Protein AF-A0A954X8N7-F1 (afdb_monomer)

Solvent-accessible surface area (backbone atoms only — not comparable to full-atom values): 4880 Å² total; per-residue (Å²): 84,54,64,71,34,64,21,70,50,96,52,68,72,49,76,50,60,44,88,90,76,64,52,70,47,80,41,51,22,70,48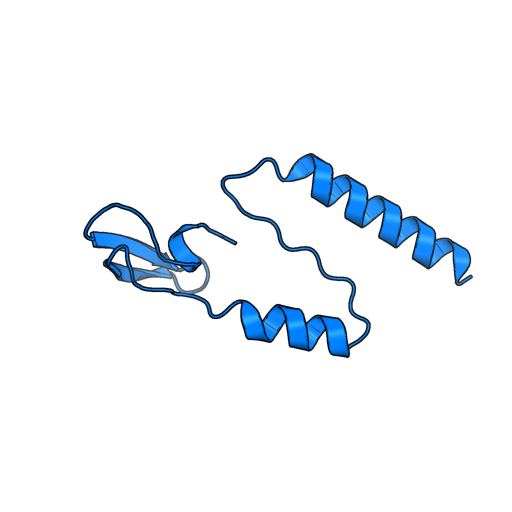,60,74,54,74,64,75,51,62,57,52,58,36,59,75,65,83,46,92,80,82,92,53,49,70,92,48,92,50,65,68,62,51,51,49,53,53,51,54,52,56,52,57,60,61,76,74,113

Sequence (78 aa):
QDPAEVGGLRGGYFRGSEAESGRTFLADGRQRWRDDCTTARDLAGSDVSYLKLVTNRPMLSPLRQFLLTRAMRMRGQR

Radius of gyration: 16.55 Å; Cα contacts (8 Å, |Δi|>4): 72; chains: 1; bounding box: 36×25×46 Å

Secondary structure (DSSP, 8-state):
--HHHH---SSSEEEEE-TTT--EEEEETT-----HHHHHHHHHTTT-------TTS--HHHHHHHHHHHHHHHHTT-

Nearest PDB structures (foldseek):
  6wgf-assembly1_4  TM=4.781E-01  e=4.370E+00  Saccharomyces cerevisiae
  7pt6-assembly1_4  TM=3.360E-01  e=2.083E+00  Saccharomyces cerevisiae S288C
  8rig-assembly1_4  TM=3.535E-01  e=3.819E+00  Saccharomyces cerevisiae S288C
  3owq-assembly1_A  TM=3.677E-01  e=5.349E+00  Listeria innocua

Structure (mmCIF, N/CA/C/O backbone):
data_AF-A0A954X8N7-F1
#
_entry.id   AF-A0A954X8N7-F1
#
loop_
_atom_site.group_PDB
_atom_site.id
_atom_site.type_symbol
_atom_site.label_atom_id
_atom_site.label_alt_id
_atom_site.label_comp_id
_atom_site.label_asym_id
_atom_site.label_entity_id
_atom_site.label_seq_id
_atom_site.pdbx_PDB_ins_code
_atom_site.Cartn_x
_atom_site.Cartn_y
_atom_site.Cartn_z
_atom_site.occupancy
_atom_site.B_iso_or_equiv
_atom_site.auth_seq_id
_atom_site.auth_comp_id
_atom_site.auth_asym_id
_atom_site.auth_atom_id
_atom_site.pdbx_PDB_model_num
ATOM 1 N N . GLN A 1 1 ? -3.332 -0.711 0.190 1.00 83.12 1 GLN A N 1
ATOM 2 C CA . GLN A 1 1 ? -4.090 -1.445 1.208 1.00 83.12 1 GLN A CA 1
ATOM 3 C C . GLN A 1 1 ? -3.994 -0.702 2.512 1.00 83.12 1 GLN A C 1
ATOM 5 O O . GLN A 1 1 ? -2.896 -0.522 3.034 1.00 83.12 1 GLN A O 1
ATOM 10 N N . ASP A 1 2 ? -5.144 -0.298 3.009 1.00 78.75 2 ASP A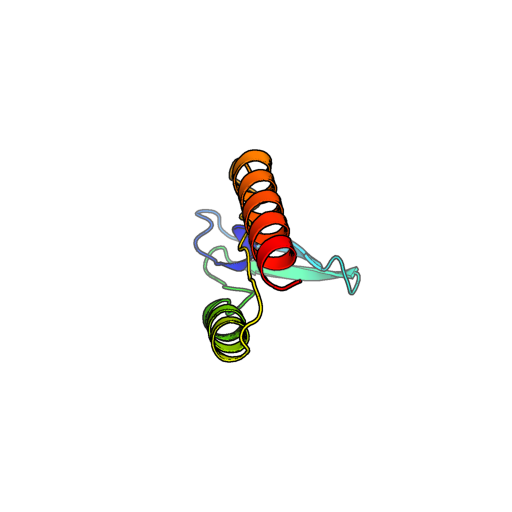 N 1
ATOM 11 C CA . ASP A 1 2 ? -5.302 0.242 4.346 1.00 78.75 2 ASP A CA 1
ATOM 12 C C . ASP A 1 2 ? -5.453 -0.914 5.357 1.00 78.75 2 ASP A C 1
ATOM 14 O O . ASP A 1 2 ? -6.192 -1.858 5.077 1.00 78.75 2 ASP A O 1
ATOM 18 N N . PRO A 1 3 ? -4.765 -0.908 6.515 1.00 76.75 3 PRO A N 1
ATOM 19 C CA . PRO A 1 3 ? -5.023 -1.857 7.600 1.00 76.75 3 PRO A CA 1
ATOM 20 C C . PRO A 1 3 ? -6.499 -1.985 7.992 1.00 76.75 3 PRO A C 1
ATOM 22 O O . PRO A 1 3 ? -6.929 -3.081 8.344 1.00 76.75 3 PRO A O 1
ATOM 25 N N . ALA A 1 4 ? -7.278 -0.904 7.892 1.00 76.12 4 ALA A N 1
ATOM 26 C CA . ALA A 1 4 ? -8.715 -0.937 8.139 1.00 76.12 4 ALA A CA 1
ATOM 27 C C . ALA A 1 4 ? -9.468 -1.849 7.164 1.00 76.12 4 ALA A C 1
ATOM 29 O O . ALA A 1 4 ? -10.503 -2.408 7.521 1.00 76.12 4 ALA A O 1
ATOM 30 N N . GLU A 1 5 ? -8.925 -2.077 5.964 1.00 72.81 5 GLU A N 1
ATOM 31 C CA . GLU A 1 5 ? -9.551 -2.944 4.967 1.00 72.81 5 GLU A CA 1
ATOM 32 C C . GLU A 1 5 ? -9.436 -4.438 5.311 1.00 72.81 5 GLU A C 1
ATOM 34 O O . GLU A 1 5 ? -10.227 -5.246 4.819 1.00 72.81 5 GLU A O 1
ATOM 39 N N . VAL A 1 6 ? -8.461 -4.811 6.148 1.00 73.75 6 VAL A N 1
ATOM 40 C CA . VAL A 1 6 ? -8.078 -6.208 6.428 1.00 73.75 6 VAL A CA 1
ATOM 41 C C . VAL A 1 6 ? -8.710 -6.743 7.723 1.00 73.75 6 VAL A C 1
ATOM 43 O O . VAL A 1 6 ? -8.632 -7.941 7.997 1.00 73.75 6 VAL A O 1
ATOM 46 N N . GLY A 1 7 ? -9.369 -5.872 8.496 1.00 69.56 7 GLY A N 1
ATOM 47 C CA . GLY A 1 7 ? -9.880 -6.172 9.834 1.00 69.56 7 GLY A CA 1
ATOM 48 C C . GLY A 1 7 ? -8.763 -6.311 10.881 1.00 69.56 7 GLY A C 1
ATOM 49 O O . GLY A 1 7 ? -7.580 -6.118 10.604 1.00 69.56 7 GLY A O 1
ATOM 50 N N . GLY A 1 8 ? -9.129 -6.638 12.121 1.00 69.56 8 GLY A N 1
ATOM 51 C CA . GLY A 1 8 ? -8.169 -6.824 13.218 1.00 69.56 8 GLY A CA 1
ATOM 52 C C . GLY A 1 8 ? -7.661 -5.523 13.847 1.00 69.56 8 GLY A C 1
ATOM 53 O O . GLY A 1 8 ? -6.694 -5.545 14.614 1.00 69.56 8 GLY A O 1
ATOM 54 N N . LEU A 1 9 ? -8.324 -4.396 13.575 1.00 69.75 9 LEU A N 1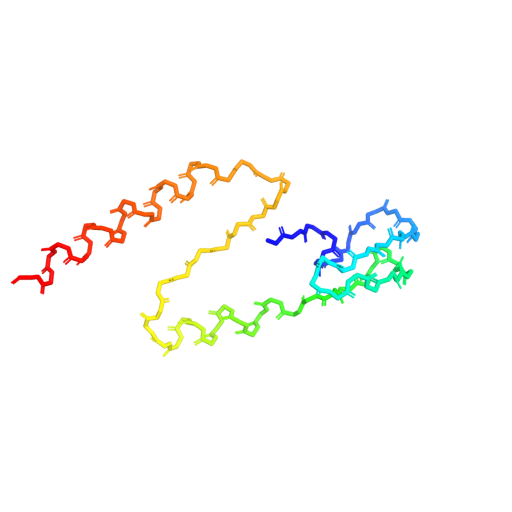
ATOM 55 C CA . LEU A 1 9 ? -8.149 -3.172 14.347 1.00 69.75 9 LEU A CA 1
ATOM 56 C C . LEU A 1 9 ? -8.592 -3.465 15.786 1.00 69.75 9 LEU A C 1
ATOM 58 O O . LEU A 1 9 ? -9.753 -3.768 16.047 1.00 69.75 9 LEU A O 1
ATOM 62 N N . ARG A 1 10 ? -7.658 -3.408 16.743 1.00 66.62 10 ARG A N 1
ATOM 63 C CA . ARG A 1 10 ? -7.927 -3.588 18.183 1.00 66.62 10 ARG A CA 1
ATOM 64 C C . ARG A 1 10 ? -8.646 -2.365 18.783 1.00 66.62 10 ARG A C 1
ATOM 66 O O . ARG A 1 10 ? -8.185 -1.791 19.762 1.00 66.62 10 ARG A O 1
ATOM 73 N N . GLY A 1 11 ? -9.754 -1.950 18.180 1.00 66.69 11 GLY A N 1
ATOM 74 C CA . GLY A 1 11 ? -10.577 -0.817 18.592 1.00 66.69 11 GLY A CA 1
ATOM 75 C C . GLY A 1 11 ? -12.013 -1.043 18.132 1.00 66.69 11 GLY A C 1
ATOM 76 O O . GLY A 1 11 ? -12.213 -1.539 17.031 1.00 66.69 11 GLY A O 1
ATOM 77 N N . GLY A 1 12 ? -12.981 -0.739 19.003 1.00 78.81 12 GLY A N 1
ATOM 78 C CA . GLY A 1 12 ? -14.391 -1.137 18.889 1.00 78.81 12 GLY A CA 1
ATOM 79 C C . GLY A 1 12 ? -15.038 -0.863 17.530 1.00 78.81 12 GLY A C 1
ATOM 80 O O . GLY A 1 12 ? -15.012 -1.725 16.658 1.00 78.81 12 GLY A O 1
ATOM 81 N N . TYR A 1 13 ? -15.649 0.310 17.367 1.00 79.12 13 TYR A N 1
ATOM 82 C CA . TYR A 1 13 ? -16.279 0.715 16.109 1.00 79.12 13 TYR A CA 1
ATOM 83 C C . TYR A 1 13 ? -15.538 1.903 15.504 1.00 79.12 13 TYR A C 1
ATOM 85 O O . TYR A 1 13 ? -15.084 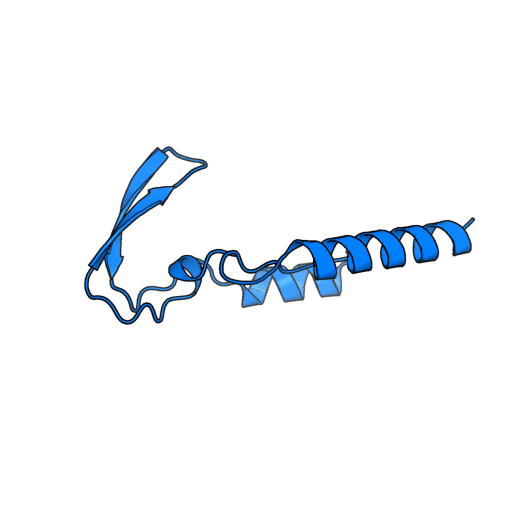2.786 16.233 1.00 79.12 13 TYR A O 1
ATOM 93 N N . PHE A 1 14 ? -15.444 1.949 14.178 1.00 76.62 14 PHE A N 1
ATOM 94 C CA . PHE A 1 14 ? -14.907 3.091 13.448 1.00 76.62 14 PHE A CA 1
ATOM 95 C C . PHE A 1 14 ? -15.879 3.556 12.364 1.00 76.62 14 PHE A C 1
ATOM 97 O O . PHE A 1 14 ? -16.601 2.766 11.756 1.00 76.62 14 PHE A O 1
ATOM 104 N N . ARG A 1 15 ? -15.915 4.871 12.140 1.00 81.69 15 ARG A N 1
ATOM 105 C CA . ARG A 1 15 ? -16.695 5.494 11.070 1.00 81.69 15 ARG A CA 1
ATOM 106 C C . ARG A 1 15 ? -15.751 5.829 9.926 1.00 81.69 15 ARG A C 1
ATOM 108 O O . ARG A 1 15 ? -14.810 6.594 10.124 1.00 81.69 15 ARG A O 1
ATOM 115 N N . GLY A 1 16 ? -16.004 5.256 8.757 1.00 78.06 16 GLY A N 1
ATOM 116 C CA . GLY A 1 16 ? -15.229 5.504 7.545 1.00 78.06 16 GLY A CA 1
ATOM 117 C C . GLY A 1 16 ? -16.068 6.156 6.454 1.00 78.06 16 GLY A C 1
ATOM 118 O O . GLY A 1 16 ? -17.297 6.222 6.545 1.00 78.06 16 GLY A O 1
ATOM 119 N N . SER A 1 17 ? -15.387 6.653 5.427 1.00 82.56 17 SER A N 1
ATOM 120 C CA . SER A 1 17 ? -15.997 7.129 4.189 1.00 82.56 17 SER A CA 1
ATOM 121 C C . SER A 1 17 ? -15.231 6.534 3.021 1.00 82.56 17 SER A C 1
ATOM 123 O O . SER A 1 17 ? -14.005 6.630 2.983 1.00 82.56 17 SER A O 1
ATOM 125 N N . GLU A 1 18 ? -15.941 5.936 2.069 1.00 78.12 18 GLU A N 1
ATOM 126 C CA . GLU A 1 18 ? -15.325 5.485 0.823 1.00 78.12 18 GLU A CA 1
ATOM 127 C C . GLU A 1 18 ? -14.835 6.692 0.019 1.00 78.12 18 GLU A C 1
ATOM 129 O O . GLU A 1 18 ? -15.570 7.664 -0.165 1.00 78.12 18 GLU A O 1
ATOM 134 N N . ALA A 1 19 ? -13.599 6.623 -0.476 1.00 78.50 19 ALA A N 1
ATOM 135 C CA . ALA A 1 19 ? -13.022 7.692 -1.288 1.00 78.50 19 ALA A CA 1
ATOM 136 C C . ALA A 1 19 ? -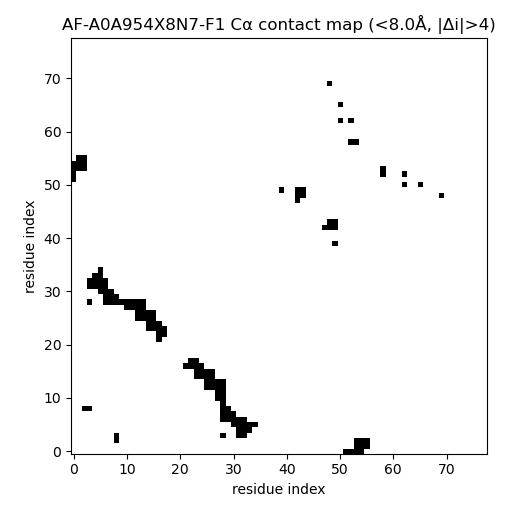13.658 7.774 -2.687 1.00 78.50 19 ALA A C 1
ATOM 138 O O . ALA A 1 19 ? -13.749 8.858 -3.252 1.00 78.50 19 ALA A O 1
ATOM 139 N N . GLU A 1 20 ? -14.107 6.642 -3.238 1.00 74.44 20 GLU A N 1
ATOM 140 C CA . GLU A 1 20 ? -14.666 6.557 -4.597 1.00 74.44 20 GLU A CA 1
ATOM 141 C C . GLU A 1 20 ? -16.146 6.944 -4.665 1.00 74.44 20 GLU A C 1
ATOM 143 O O . GLU A 1 20 ? -16.577 7.541 -5.647 1.00 74.44 20 GLU A O 1
ATOM 148 N N . SER A 1 21 ? -16.928 6.626 -3.62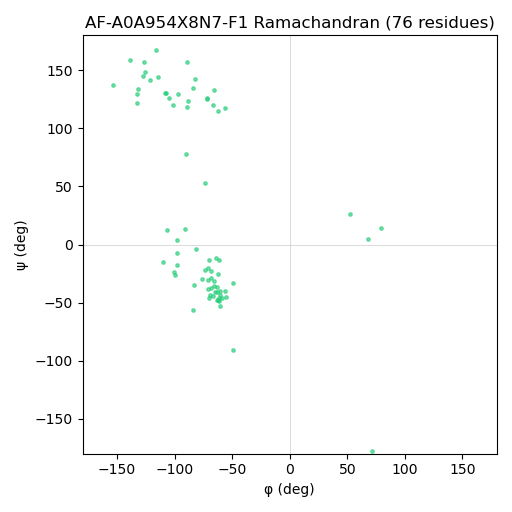9 1.00 78.69 21 SER A N 1
ATOM 149 C CA . SER A 1 21 ? -18.378 6.860 -3.618 1.00 78.69 21 SER A CA 1
ATOM 150 C C . SER A 1 21 ? -18.820 7.968 -2.657 1.00 78.69 21 SER A C 1
ATOM 152 O O . SER A 1 21 ? -19.967 8.410 -2.716 1.00 78.69 21 SER A O 1
ATOM 154 N N . GLY A 1 22 ? -17.952 8.393 -1.731 1.00 82.88 22 GLY A N 1
ATOM 155 C CA . GLY A 1 22 ? -18.299 9.326 -0.657 1.00 82.88 22 GLY A CA 1
ATOM 156 C C . GLY A 1 22 ? -19.271 8.754 0.383 1.00 82.88 22 GLY A C 1
ATOM 157 O O . GLY A 1 22 ? -19.720 9.480 1.271 1.00 82.88 22 GLY A O 1
ATOM 158 N N . ARG A 1 23 ? -19.632 7.467 0.299 1.00 81.06 23 ARG A N 1
ATOM 159 C CA . ARG A 1 23 ? -20.567 6.845 1.241 1.00 81.06 23 ARG A CA 1
ATOM 160 C C . ARG A 1 23 ? -19.896 6.657 2.592 1.00 81.06 23 ARG A C 1
ATOM 162 O O . ARG A 1 23 ? -18.862 5.999 2.704 1.00 81.06 23 ARG A O 1
ATOM 169 N N . THR A 1 24 ? -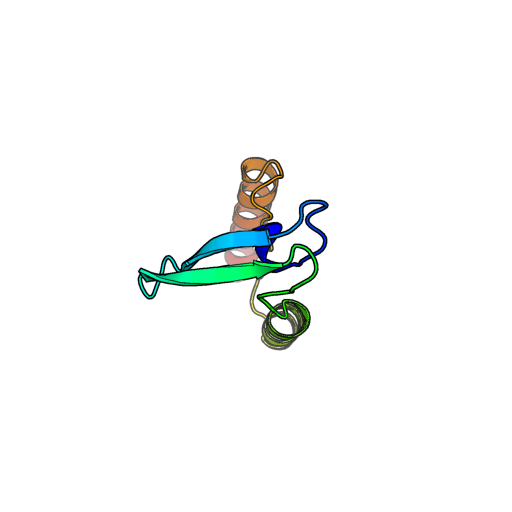20.529 7.190 3.633 1.00 85.00 24 THR A N 1
ATOM 170 C CA . THR A 1 24 ? -20.118 6.932 5.012 1.00 85.00 24 THR A CA 1
ATOM 171 C C . THR A 1 24 ? -20.682 5.617 5.520 1.00 85.00 24 THR A C 1
ATOM 173 O O . THR A 1 24 ? -21.845 5.299 5.271 1.00 85.00 24 THR A O 1
ATOM 176 N N . PHE A 1 25 ? -19.891 4.908 6.312 1.00 78.94 25 PHE A N 1
ATOM 177 C CA . PHE A 1 25 ? -20.270 3.643 6.921 1.00 78.94 25 PHE A CA 1
ATOM 178 C C . PHE A 1 25 ? -19.793 3.559 8.374 1.00 78.94 25 PHE A C 1
ATOM 180 O O . PHE A 1 25 ? -18.858 4.252 8.782 1.00 78.94 25 PHE A O 1
ATOM 187 N N . LEU A 1 26 ? -20.437 2.686 9.149 1.00 80.81 26 LEU A N 1
ATOM 188 C CA . LEU A 1 26 ? -19.997 2.284 10.481 1.00 80.81 26 LEU A CA 1
ATOM 189 C C . LEU A 1 26 ? -19.471 0.846 10.398 1.00 80.81 26 LEU A C 1
ATOM 191 O O . LEU A 1 26 ? -20.147 -0.017 9.843 1.00 80.81 26 LEU A O 1
ATOM 195 N N . ALA A 1 27 ? -18.279 0.607 10.931 1.00 74.31 27 ALA A N 1
ATOM 196 C CA . ALA A 1 27 ? -17.586 -0.673 10.891 1.00 74.31 27 ALA A CA 1
ATOM 197 C C . ALA A 1 27 ? -17.201 -1.116 12.298 1.00 74.31 27 ALA A C 1
ATOM 199 O O . ALA A 1 27 ? -16.880 -0.266 13.132 1.00 74.31 27 ALA A O 1
ATOM 200 N N . ASP A 1 28 ? -17.165 -2.422 12.555 1.00 76.75 28 ASP A N 1
ATOM 201 C CA . ASP A 1 28 ? -16.475 -2.953 13.732 1.00 76.75 28 ASP A CA 1
ATOM 202 C C . ASP A 1 28 ? -14.992 -3.242 13.412 1.00 76.75 28 ASP A C 1
ATOM 204 O O . ASP A 1 28 ? -14.600 -3.429 12.258 1.00 76.75 28 ASP A O 1
ATOM 208 N N . GLY A 1 29 ? -14.139 -3.279 14.437 1.00 68.12 29 GLY A N 1
ATOM 209 C CA . GLY A 1 29 ? -12.706 -3.551 14.283 1.00 68.12 29 GLY A CA 1
ATOM 210 C C . GLY A 1 29 ? -12.363 -4.952 13.754 1.00 68.12 29 GLY A C 1
ATOM 211 O O . GLY A 1 29 ? -11.211 -5.208 13.396 1.00 68.12 29 GLY A O 1
ATOM 212 N N . ARG A 1 30 ? -13.330 -5.878 13.695 1.00 69.06 30 ARG A N 1
ATOM 213 C CA . ARG A 1 30 ? -13.166 -7.254 13.192 1.00 69.06 30 ARG A CA 1
ATOM 214 C C . ARG A 1 30 ? -13.620 -7.408 11.741 1.00 69.06 30 ARG A C 1
ATOM 216 O O . ARG A 1 30 ? -13.224 -8.375 11.091 1.00 69.06 30 ARG A O 1
ATOM 223 N N . GLN A 1 31 ? -14.405 -6.469 11.236 1.00 70.06 31 GLN A N 1
ATOM 224 C CA . GLN A 1 31 ? -15.008 -6.488 9.924 1.00 70.06 31 GLN A CA 1
ATOM 225 C C . GLN A 1 31 ? -13.925 -6.244 8.888 1.00 70.06 31 GLN A C 1
ATOM 227 O O . GLN A 1 31 ? -13.169 -5.274 8.946 1.00 70.06 31 GLN A O 1
ATOM 232 N N . ARG A 1 32 ? -13.851 -7.162 7.930 1.00 67.94 32 ARG A N 1
ATOM 233 C CA . ARG A 1 32 ? -12.944 -7.085 6.794 1.00 67.94 32 ARG A CA 1
ATOM 234 C C . ARG A 1 32 ? -13.706 -6.507 5.607 1.00 67.94 32 ARG A C 1
ATOM 236 O O . ARG A 1 32 ? -14.803 -6.958 5.297 1.00 67.94 32 ARG A O 1
ATOM 243 N N . TRP A 1 33 ? -13.124 -5.496 4.975 1.00 65.62 33 TRP A N 1
ATOM 244 C CA . TRP A 1 33 ? -13.776 -4.689 3.941 1.00 65.62 33 TRP A CA 1
ATOM 245 C C . TRP A 1 33 ? -13.378 -5.126 2.535 1.00 65.62 33 TRP A C 1
ATOM 247 O O . TRP A 1 33 ? -14.142 -4.946 1.592 1.00 65.62 33 TRP A O 1
ATOM 257 N N . ARG A 1 34 ? -12.190 -5.728 2.389 1.00 65.31 34 ARG A N 1
ATOM 258 C CA . ARG A 1 34 ? -11.698 -6.257 1.115 1.00 65.31 34 ARG A CA 1
ATOM 259 C C . ARG A 1 34 ? -11.165 -7.668 1.255 1.00 65.31 34 ARG A C 1
ATOM 261 O O . ARG A 1 34 ? -10.352 -7.983 2.131 1.00 65.31 34 ARG A O 1
ATOM 268 N N . ASP A 1 35 ? -11.579 -8.517 0.323 1.00 61.78 35 ASP A N 1
ATOM 269 C CA . ASP A 1 35 ? -11.036 -9.858 0.197 1.00 61.78 35 ASP A CA 1
ATOM 270 C C . ASP A 1 35 ? -9.824 -9.859 -0.746 1.00 61.78 35 ASP A C 1
ATOM 272 O O . ASP A 1 35 ? -9.901 -10.203 -1.917 1.00 61.78 35 ASP A O 1
ATOM 276 N N . ASP A 1 36 ? -8.668 -9.412 -0.247 1.00 59.66 36 ASP A N 1
ATOM 277 C CA . ASP A 1 36 ? -7.442 -9.278 -1.060 1.00 59.66 36 ASP A CA 1
ATOM 278 C C . ASP A 1 36 ? -6.914 -10.586 -1.670 1.00 59.66 36 ASP A C 1
ATOM 280 O O . ASP A 1 36 ? -6.006 -10.564 -2.505 1.00 59.66 36 ASP A O 1
ATOM 284 N N . CYS A 1 37 ? -7.418 -11.731 -1.209 1.00 54.78 37 CYS A N 1
ATOM 285 C CA . CYS A 1 37 ? -6.951 -13.047 -1.621 1.00 54.78 37 CYS A CA 1
ATOM 286 C C . CYS A 1 37 ? -7.346 -13.413 -3.059 1.00 54.78 37 CYS A C 1
ATOM 288 O O . CYS A 1 37 ? -6.712 -14.304 -3.630 1.00 54.78 37 CYS A O 1
ATOM 290 N N . THR A 1 38 ? -8.358 -12.759 -3.635 1.00 64.50 38 THR A N 1
ATOM 291 C CA . THR A 1 38 ? -8.794 -12.988 -5.022 1.00 64.50 38 THR A CA 1
ATOM 292 C C . THR A 1 38 ? -7.938 -12.178 -5.986 1.00 64.50 38 THR A C 1
ATOM 294 O O . THR A 1 38 ? -7.193 -12.756 -6.769 1.00 64.50 38 THR A O 1
ATOM 297 N N . THR A 1 39 ? -7.872 -10.856 -5.811 1.00 72.88 39 THR A N 1
ATOM 298 C CA . THR A 1 39 ? -7.162 -9.959 -6.738 1.00 72.88 39 THR A CA 1
ATOM 299 C C . THR A 1 39 ? -5.690 -10.330 -6.943 1.00 72.88 39 THR A C 1
ATOM 301 O O . THR A 1 39 ? -5.188 -10.270 -8.061 1.00 72.88 39 THR A O 1
ATOM 304 N N . ALA A 1 40 ? -4.971 -10.732 -5.889 1.00 73.75 40 ALA A N 1
ATOM 305 C CA . ALA A 1 40 ? -3.566 -11.121 -6.028 1.00 73.75 40 ALA A CA 1
ATOM 306 C C . ALA A 1 40 ? -3.384 -12.432 -6.819 1.00 73.75 40 ALA A C 1
ATOM 308 O O . ALA A 1 40 ? -2.434 -12.542 -7.594 1.00 73.75 40 ALA A O 1
ATOM 309 N N . ARG A 1 41 ? -4.287 -13.411 -6.645 1.00 74.00 41 ARG A N 1
ATOM 310 C CA . ARG A 1 41 ? -4.273 -14.660 -7.425 1.00 74.00 41 ARG A CA 1
ATOM 311 C C . ARG A 1 41 ? -4.654 -14.408 -8.879 1.00 74.00 41 ARG A C 1
ATOM 313 O O . ARG A 1 41 ? -3.969 -14.910 -9.766 1.00 74.00 41 ARG A O 1
ATOM 320 N N . ASP A 1 42 ? -5.678 -13.595 -9.108 1.00 77.38 42 ASP A N 1
ATOM 321 C CA . ASP A 1 42 ? -6.185 -13.286 -10.448 1.00 77.38 42 ASP A CA 1
ATOM 322 C C . ASP A 1 42 ? -5.123 -12.562 -11.294 1.00 77.38 42 ASP A C 1
ATOM 324 O O . ASP A 1 42 ? -4.900 -12.884 -12.463 1.00 77.38 42 ASP A O 1
ATOM 328 N N . LEU A 1 43 ? -4.390 -11.625 -10.679 1.00 79.25 43 LEU A N 1
ATOM 329 C CA . LEU A 1 43 ? -3.297 -10.906 -11.338 1.00 79.25 43 LEU A CA 1
ATOM 330 C C . LEU A 1 43 ? -2.069 -11.794 -11.584 1.00 79.25 43 LEU A C 1
ATOM 332 O O . LEU A 1 43 ? -1.457 -11.697 -12.648 1.00 79.25 43 LEU A O 1
ATOM 336 N N . ALA A 1 44 ? -1.730 -12.681 -10.642 1.00 71.75 44 ALA A N 1
ATOM 337 C CA . ALA A 1 44 ? -0.630 -13.631 -10.813 1.00 71.75 44 ALA A CA 1
ATOM 338 C C . ALA A 1 44 ? -0.883 -14.614 -11.970 1.00 71.75 44 ALA A C 1
ATOM 340 O O . ALA A 1 44 ? 0.050 -14.948 -12.697 1.00 71.75 44 ALA A O 1
ATOM 341 N N . GLY A 1 45 ? -2.136 -15.037 -12.174 1.00 74.38 45 GLY A N 1
ATOM 342 C CA . GLY A 1 45 ? -2.528 -15.911 -13.285 1.00 74.38 45 GLY A CA 1
ATOM 343 C C . GLY A 1 45 ? -2.495 -15.250 -14.669 1.00 74.38 45 GLY A C 1
ATOM 344 O O . GLY A 1 45 ? -2.536 -15.956 -15.671 1.00 74.38 45 GLY A O 1
ATOM 345 N N . SER A 1 46 ? -2.393 -13.919 -14.738 1.00 79.69 46 SER A N 1
ATOM 346 C CA . SER A 1 46 ? -2.534 -13.140 -15.980 1.00 79.69 46 SER A CA 1
ATOM 347 C C . SER A 1 46 ? -1.206 -12.574 -16.523 1.00 79.69 46 SER A C 1
ATOM 349 O O . SER A 1 46 ? -1.226 -11.680 -17.362 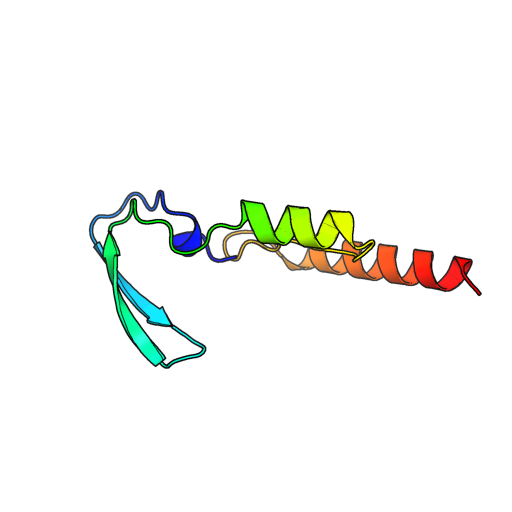1.00 79.69 46 SER A O 1
ATOM 351 N N . ASP A 1 47 ? -0.054 -13.030 -16.009 1.00 73.00 47 ASP A N 1
ATOM 352 C CA . ASP A 1 47 ? 1.293 -12.455 -16.253 1.00 73.00 47 ASP A CA 1
ATOM 353 C C . ASP A 1 47 ? 1.375 -10.932 -15.988 1.00 73.00 47 ASP A C 1
ATOM 355 O O . ASP A 1 47 ? 2.205 -10.195 -16.529 1.00 73.00 47 ASP A O 1
ATOM 359 N N . VAL A 1 48 ? 0.507 -10.427 -15.104 1.00 82.12 48 VAL A N 1
ATOM 360 C CA . VAL A 1 48 ? 0.492 -9.020 -14.707 1.00 82.12 48 VAL A CA 1
ATOM 361 C C . VAL A 1 48 ? 1.436 -8.821 -13.526 1.00 82.12 48 VAL A C 1
ATOM 363 O O . VAL A 1 48 ? 1.292 -9.421 -12.462 1.00 82.12 48 VAL A O 1
ATOM 366 N N . SER A 1 49 ? 2.399 -7.912 -13.681 1.00 82.94 49 SER A N 1
ATOM 367 C CA . SER A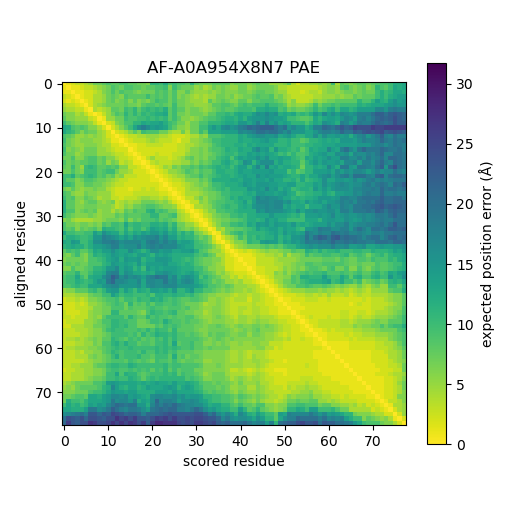 1 49 ? 3.259 -7.494 -12.569 1.00 82.94 49 SER A CA 1
ATOM 368 C C . SER A 1 49 ? 2.440 -6.747 -11.507 1.00 82.94 49 SER A C 1
ATOM 370 O O . SER A 1 49 ? 1.883 -5.686 -11.791 1.00 82.94 49 SER A O 1
ATOM 372 N N . TYR A 1 50 ? 2.421 -7.264 -10.277 1.00 87.06 50 TYR A N 1
ATOM 373 C CA . TYR A 1 50 ? 1.636 -6.741 -9.154 1.00 87.06 50 TYR A CA 1
ATOM 374 C C . TYR A 1 50 ? 2.523 -6.347 -7.963 1.00 87.06 50 TYR A C 1
ATOM 376 O O . TYR A 1 50 ? 3.480 -7.046 -7.632 1.00 87.06 50 TYR A O 1
ATOM 384 N N . LEU A 1 51 ? 2.178 -5.243 -7.290 1.00 89.81 51 LEU A N 1
ATOM 385 C CA . LEU A 1 51 ? 2.800 -4.810 -6.038 1.00 89.81 51 LEU A CA 1
ATOM 386 C C . LEU A 1 51 ? 1.725 -4.435 -5.016 1.00 89.81 51 LEU A C 1
ATOM 388 O O . LEU A 1 51 ? 0.947 -3.505 -5.229 1.00 89.81 51 LEU A O 1
ATOM 392 N N . LYS A 1 52 ? 1.735 -5.109 -3.864 1.00 88.00 52 LYS A N 1
ATOM 393 C CA . LYS A 1 52 ? 0.884 -4.760 -2.724 1.00 88.00 52 LYS A CA 1
ATOM 394 C C . LYS A 1 52 ? 1.593 -3.759 -1.815 1.00 88.00 52 LYS A C 1
ATOM 396 O O . LYS A 1 52 ? 2.624 -4.078 -1.229 1.00 88.00 52 LYS A O 1
ATOM 401 N N . LEU A 1 53 ? 1.015 -2.571 -1.652 1.00 89.69 53 LEU A N 1
ATOM 402 C CA . LEU A 1 53 ? 1.505 -1.558 -0.715 1.00 89.69 53 LEU A CA 1
ATOM 403 C C . LEU A 1 53 ? 0.552 -1.424 0.478 1.00 89.69 53 LEU A C 1
ATOM 405 O O . LEU A 1 53 ? -0.656 -1.270 0.284 1.00 89.69 53 LEU A O 1
ATOM 409 N N . VAL A 1 54 ? 1.088 -1.460 1.701 1.00 87.94 54 VAL A N 1
ATOM 410 C CA . VAL A 1 54 ? 0.319 -1.299 2.948 1.00 87.94 54 VAL A CA 1
ATOM 411 C C . VAL A 1 54 ? 0.570 0.095 3.527 1.00 87.94 54 VAL A C 1
ATOM 413 O O . VAL A 1 54 ? 1.726 0.469 3.702 1.00 87.94 54 VAL A O 1
ATOM 416 N N . THR A 1 55 ? -0.487 0.866 3.797 1.00 85.00 55 THR A N 1
ATOM 417 C CA . THR A 1 55 ? -0.397 2.308 4.121 1.00 85.00 55 THR A CA 1
ATOM 418 C C . THR A 1 55 ? 0.263 2.608 5.465 1.00 85.00 55 THR A C 1
ATOM 420 O O . THR A 1 55 ? 0.815 3.688 5.638 1.00 85.00 55 THR A O 1
ATOM 423 N N . ASN A 1 56 ? 0.280 1.655 6.401 1.00 86.44 56 ASN A N 1
ATOM 424 C CA . ASN A 1 56 ? 0.951 1.805 7.697 1.00 86.44 56 ASN A CA 1
ATOM 425 C C . ASN A 1 56 ? 2.414 1.331 7.706 1.00 86.44 56 ASN A C 1
ATOM 427 O O . ASN A 1 56 ? 2.990 1.127 8.775 1.00 86.44 56 ASN A O 1
ATOM 431 N N . ARG A 1 57 ? 3.015 1.101 6.534 1.00 89.25 57 ARG A N 1
ATOM 432 C CA . ARG A 1 57 ? 4.418 0.691 6.395 1.00 89.25 57 ARG A CA 1
ATOM 433 C C . ARG A 1 57 ? 5.152 1.630 5.442 1.00 89.25 57 ARG A C 1
ATOM 435 O O . ARG A 1 57 ? 4.516 2.222 4.578 1.00 89.25 57 ARG A O 1
ATOM 442 N N . PRO A 1 58 ? 6.488 1.744 5.525 1.00 91.75 58 PRO A N 1
ATOM 443 C CA . PRO A 1 58 ? 7.265 2.475 4.527 1.00 91.75 58 PRO A CA 1
ATOM 444 C C . PRO A 1 58 ? 7.023 1.932 3.105 1.00 91.75 58 PRO A C 1
ATOM 446 O O . PRO A 1 58 ? 7.328 0.776 2.817 1.00 91.75 58 PRO A O 1
ATOM 449 N N . MET A 1 59 ? 6.483 2.766 2.208 1.00 92.00 59 MET A N 1
ATOM 450 C CA . MET A 1 59 ? 6.051 2.341 0.860 1.00 92.00 59 MET A CA 1
ATOM 451 C C . MET A 1 59 ? 7.053 2.698 -0.249 1.00 92.00 59 MET A C 1
ATOM 453 O O . MET A 1 59 ? 7.077 2.048 -1.292 1.00 92.00 59 MET A O 1
ATOM 457 N N . LEU A 1 60 ? 7.901 3.714 -0.042 1.00 94.44 60 LEU A N 1
ATOM 458 C CA . LEU A 1 60 ? 8.765 4.254 -1.102 1.00 94.44 60 LEU A CA 1
ATOM 459 C C . LEU A 1 60 ? 9.840 3.265 -1.562 1.00 94.44 60 LEU A C 1
ATOM 461 O O . LEU A 1 60 ? 10.046 3.089 -2.761 1.00 94.44 60 LEU A O 1
ATOM 465 N N . SER A 1 61 ? 10.507 2.591 -0.625 1.00 94.00 61 SER A N 1
ATOM 466 C CA . SER A 1 61 ? 11.542 1.599 -0.937 1.00 94.00 61 SER A CA 1
ATOM 467 C C . SER A 1 61 ? 11.021 0.422 -1.780 1.00 94.00 61 SER A C 1
ATOM 469 O O . SER A 1 61 ? 11.606 0.176 -2.840 1.00 94.00 61 SER A O 1
ATOM 471 N N . PRO A 1 62 ? 9.936 -0.287 -1.392 1.00 92.88 62 PRO A N 1
ATOM 472 C CA . PRO A 1 62 ? 9.405 -1.386 -2.202 1.00 92.88 62 PRO A CA 1
ATOM 473 C C . PRO A 1 62 ? 8.842 -0.913 -3.548 1.00 92.88 62 PRO A C 1
ATOM 475 O O . PRO A 1 62 ? 9.047 -1.590 -4.554 1.00 92.88 62 PRO A O 1
ATOM 478 N N . LEU A 1 63 ? 8.212 0.267 -3.606 1.00 94.06 63 LEU A N 1
ATOM 479 C CA . LEU A 1 63 ? 7.732 0.846 -4.864 1.00 94.06 63 LEU A CA 1
ATOM 480 C C . LEU A 1 63 ? 8.881 1.134 -5.835 1.00 94.06 63 LEU A C 1
ATOM 482 O O . LEU A 1 63 ? 8.823 0.742 -7.000 1.00 94.06 63 LEU A O 1
ATOM 486 N N . ARG A 1 64 ? 9.950 1.778 -5.351 1.00 95.19 64 ARG A N 1
ATOM 487 C CA . ARG A 1 64 ? 11.129 2.075 -6.169 1.00 95.19 64 ARG A CA 1
ATOM 488 C C . ARG A 1 64 ? 11.750 0.798 -6.723 1.00 95.19 64 ARG A C 1
ATOM 490 O O . ARG A 1 64 ? 12.062 0.753 -7.909 1.00 95.19 64 ARG A O 1
ATOM 497 N N . GLN A 1 65 ? 11.916 -0.231 -5.888 1.00 93.88 65 GLN A N 1
ATOM 498 C CA . GLN A 1 65 ? 12.464 -1.504 -6.355 1.00 93.88 65 GLN A CA 1
ATOM 499 C C . GLN A 1 65 ? 11.587 -2.143 -7.427 1.00 93.88 65 GLN A C 1
ATOM 501 O O . GLN A 1 65 ? 12.089 -2.463 -8.498 1.00 93.88 65 GLN A O 1
ATOM 506 N N . PHE A 1 66 ? 10.278 -2.232 -7.197 1.00 93.50 66 PHE A N 1
ATOM 507 C CA . PHE A 1 66 ? 9.349 -2.805 -8.167 1.00 93.50 66 PHE A CA 1
ATOM 508 C C . PHE A 1 66 ? 9.420 -2.120 -9.540 1.00 93.50 66 PHE A C 1
ATOM 510 O O . PHE A 1 66 ? 9.496 -2.793 -10.570 1.00 93.50 66 PHE A O 1
ATOM 517 N N . LEU A 1 67 ? 9.448 -0.783 -9.566 1.00 92.69 67 LEU A N 1
ATOM 518 C CA . LEU A 1 67 ? 9.556 -0.017 -10.810 1.00 92.69 67 LEU A CA 1
ATOM 519 C C . LEU A 1 67 ? 10.895 -0.253 -11.522 1.00 92.69 67 LEU A C 1
ATOM 521 O O . LEU A 1 67 ? 10.914 -0.422 -12.742 1.00 92.69 67 LEU A O 1
ATOM 525 N N . LEU A 1 68 ? 12.003 -0.324 -10.776 1.00 93.50 68 LEU A N 1
ATOM 526 C CA . LEU A 1 68 ? 13.323 -0.635 -11.333 1.00 93.50 68 LEU A CA 1
ATOM 527 C C . LEU A 1 68 ? 13.367 -2.045 -11.934 1.00 93.50 68 LEU A C 1
ATOM 529 O O . LEU A 1 68 ? 13.815 -2.208 -13.070 1.00 93.50 68 LEU A O 1
ATOM 533 N N . THR A 1 69 ? 12.872 -3.055 -11.212 1.00 89.94 69 THR A N 1
ATOM 534 C CA . THR A 1 69 ? 12.815 -4.442 -11.694 1.00 89.94 69 THR A CA 1
ATOM 535 C C . THR A 1 69 ? 11.966 -4.549 -12.958 1.00 89.94 69 THR A C 1
ATOM 537 O O . THR A 1 69 ? 12.387 -5.167 -13.937 1.00 89.94 69 THR A O 1
ATOM 540 N N . ARG A 1 70 ? 10.806 -3.882 -12.984 1.00 86.75 70 ARG A N 1
ATOM 541 C CA . ARG A 1 70 ? 9.931 -3.833 -14.161 1.00 86.75 70 ARG A CA 1
ATOM 542 C C . ARG A 1 70 ? 10.625 -3.185 -15.361 1.00 86.75 70 ARG A C 1
ATOM 544 O O . ARG A 1 70 ? 10.591 -3.743 -16.455 1.00 86.75 70 ARG A O 1
ATOM 551 N N . ALA A 1 71 ? 11.294 -2.050 -15.162 1.00 88.00 71 ALA A N 1
ATOM 552 C CA . ALA A 1 71 ? 12.016 -1.349 -16.224 1.00 88.00 71 ALA A CA 1
ATOM 553 C C . ALA A 1 71 ? 13.215 -2.147 -16.768 1.00 88.00 71 ALA A C 1
ATOM 555 O O . ALA A 1 71 ? 13.564 -2.018 -17.940 1.00 88.00 71 ALA A O 1
ATOM 556 N N . MET A 1 72 ? 13.875 -2.963 -15.939 1.00 88.31 72 MET A N 1
ATOM 557 C CA . MET A 1 72 ? 14.917 -3.889 -16.403 1.00 88.31 72 MET A CA 1
ATOM 558 C C . MET A 1 72 ? 14.324 -5.029 -17.236 1.00 88.31 72 MET A C 1
ATOM 560 O O . MET A 1 72 ? 14.810 -5.285 -18.335 1.00 88.31 72 MET A O 1
ATOM 564 N N . ARG A 1 73 ? 13.231 -5.649 -16.772 1.00 82.75 73 ARG A N 1
ATOM 565 C CA . ARG A 1 73 ? 12.552 -6.737 -17.497 1.00 82.75 73 ARG A CA 1
ATOM 566 C C . ARG A 1 73 ? 12.038 -6.291 -18.870 1.00 82.75 73 ARG A C 1
ATOM 568 O O . ARG A 1 73 ? 12.211 -7.014 -19.840 1.00 82.75 73 ARG A O 1
ATOM 575 N N . MET A 1 74 ? 11.492 -5.078 -18.970 1.00 79.31 74 MET A N 1
ATOM 576 C CA . MET A 1 74 ? 11.043 -4.503 -20.248 1.00 79.31 74 MET A CA 1
ATOM 577 C C . MET A 1 74 ? 12.190 -4.168 -21.211 1.00 79.31 74 MET A C 1
ATOM 579 O O . MET A 1 74 ? 11.994 -4.186 -22.420 1.00 79.31 74 MET A O 1
ATOM 583 N N . ARG A 1 75 ? 13.389 -3.850 -20.703 1.00 77.56 75 ARG A N 1
ATOM 584 C CA . ARG A 1 75 ? 14.557 -3.550 -21.549 1.00 77.56 75 ARG A CA 1
ATOM 585 C C . ARG A 1 75 ? 15.201 -4.796 -22.155 1.00 77.56 75 ARG A C 1
ATOM 587 O O . ARG A 1 75 ? 15.743 -4.682 -23.242 1.00 77.56 75 ARG A O 1
ATOM 594 N N . GLY A 1 76 ? 15.124 -5.948 -21.486 1.00 67.19 76 GLY A N 1
ATOM 595 C CA . GLY A 1 76 ? 15.625 -7.229 -22.007 1.00 67.19 76 GLY A CA 1
ATOM 596 C C . GLY A 1 76 ? 14.677 -7.952 -22.973 1.00 67.19 76 GLY A C 1
ATOM 597 O O . GLY A 1 76 ? 15.036 -9.006 -23.478 1.00 67.19 76 GLY A O 1
ATOM 598 N N . GLN A 1 77 ? 13.471 -7.420 -23.204 1.00 60.41 77 GLN A N 1
ATOM 599 C CA . GLN A 1 77 ? 12.485 -7.945 -24.165 1.00 60.41 77 GLN A CA 1
ATOM 600 C C . GLN A 1 77 ? 12.495 -7.205 -25.519 1.00 60.41 77 GLN A C 1
ATOM 602 O O . GLN A 1 77 ? 11.634 -7.471 -26.354 1.00 60.41 77 GLN A O 1
ATOM 607 N N . ARG A 1 78 ? 13.417 -6.255 -25.718 1.00 50.25 78 ARG A N 1
ATOM 608 C CA . ARG A 1 78 ? 13.620 -5.537 -26.987 1.00 50.25 78 ARG A CA 1
ATOM 609 C C . ARG A 1 78 ? 14.753 -6.193 -27.758 1.00 50.25 78 ARG A C 1
ATOM 611 O O . ARG A 1 78 ? 14.641 -6.222 -28.999 1.00 50.25 78 ARG A O 1
#

Mean predicted aligned error: 9.15 Å

pLDDT: mean 78.71, std 10.07, range [50.25, 95.19]

Foldseek 3Di:
DEPQQAAPQPDAKDWDADPVPRDIDIGGRRDHNDPVVPVVVVCVVVPHQDDDDYPPDDRPVSVVVSVVVVVVVVVVVD